Protein AF-A0A3R7MWI3-F1 (afdb_monomer_lite)

Sequence (119 aa):
MKKAAEELTVVSKNLCEGGISLQDMVKSIISWCEKMLEDDVTTNKNIGKFGAEAIISGNEGNSVQVITHCNTGSLATAGYGTALGVIRALHDMGHLSKAFCTETRPYNQGARLTTDEWF

InterPro domains:
  IPR000649 Initiation factor 2B-related [PF01008] (17-116)
  IPR027363 Methylthioribose-1-phosphate isomerase, N-terminal [G3DSA:1.20.120.420] (1-99)
  IPR037171 NagB/RpiA transferase-like [SSF100950] (18-115)

Foldseek 3Di:
DVVVVVVLVVLLVVVVVVPDDPVVSVVSSVVVVVVVLVVFAVVQLVLLQVLLVVVCVVVVNAADEEEDEADQAVVPTSHCGHVNVVVVSCVVVVRHPYYHYDLHPDVRRRVPPVVVPDD

Radius of gyration: 19.0 Å; chains: 1; bounding box: 45×24×53 Å

pLDDT: mean 96.67, std 3.5, range [75.62, 98.88]

Secondary structure (DSSP, 8-state):
-HHHHHHHHHHHHHHHHTT--HHHHHHHHHHHHHHHHHHHHHHHHHHHHHHHHHHHHHTTT--EEEEE-S--STTTSSSS-SHHHHHHHHHHTT-EEEEEE---TTTTHIIIIITTT--

Structure (mmCIF, N/CA/C/O backbone):
data_AF-A0A3R7MWI3-F1
#
_entry.id   AF-A0A3R7MWI3-F1
#
loop_
_atom_site.group_PDB
_atom_site.id
_atom_site.type_symbol
_atom_site.label_atom_id
_atom_site.label_alt_id
_atom_site.label_comp_id
_atom_site.label_asym_id
_atom_site.label_entity_id
_atom_site.label_seq_id
_atom_site.pdbx_PDB_ins_code
_atom_site.Cartn_x
_atom_site.Cartn_y
_atom_site.Cartn_z
_atom_site.occupancy
_atom_site.B_iso_or_equiv
_atom_site.auth_seq_id
_atom_site.auth_comp_id
_atom_site.auth_asym_id
_atom_site.auth_atom_id
_atom_site.pdbx_PDB_model_num
ATOM 1 N N . MET A 1 1 ? 5.010 9.338 -9.424 1.00 81.62 1 MET A N 1
ATOM 2 C CA . MET A 1 1 ? 5.328 9.216 -10.867 1.00 81.62 1 MET A CA 1
ATOM 3 C C . MET A 1 1 ? 6.505 10.079 -11.321 1.00 81.62 1 MET A C 1
ATOM 5 O O . MET A 1 1 ? 7.412 9.507 -11.899 1.00 81.62 1 MET A O 1
ATOM 9 N N . LYS A 1 2 ? 6.559 11.395 -11.044 1.00 95.19 2 LYS A N 1
ATOM 10 C CA . LYS A 1 2 ? 7.685 12.261 -11.477 1.00 95.19 2 LYS A CA 1
ATOM 11 C C . LYS A 1 2 ? 9.076 11.695 -11.130 1.00 95.19 2 LYS A C 1
ATOM 13 O O . LYS A 1 2 ? 9.882 11.502 -12.029 1.00 95.19 2 LYS A O 1
ATOM 18 N N . LYS A 1 3 ? 9.302 11.352 -9.857 1.00 96.00 3 LYS A N 1
ATOM 19 C CA . LYS A 1 3 ? 10.575 10.786 -9.378 1.00 96.00 3 LYS A CA 1
ATOM 20 C C . LYS A 1 3 ? 10.980 9.506 -10.124 1.00 96.00 3 LYS A C 1
ATOM 22 O O . LYS A 1 3 ? 12.100 9.414 -10.600 1.00 96.00 3 LYS A O 1
ATOM 27 N N . ALA A 1 4 ? 10.049 8.566 -10.298 1.00 96.06 4 ALA A N 1
ATOM 28 C CA . ALA A 1 4 ? 10.308 7.324 -11.030 1.00 96.06 4 ALA A CA 1
ATOM 29 C C . ALA A 1 4 ? 10.726 7.582 -12.491 1.00 96.06 4 ALA A C 1
ATOM 31 O O . ALA A 1 4 ? 11.630 6.930 -12.999 1.00 96.06 4 ALA A O 1
ATOM 32 N N . ALA A 1 5 ? 10.111 8.563 -13.161 1.00 96.69 5 ALA A N 1
ATOM 33 C CA . ALA A 1 5 ? 10.497 8.940 -14.522 1.00 96.69 5 ALA A CA 1
ATOM 34 C C . ALA A 1 5 ? 11.900 9.575 -14.578 1.00 96.69 5 ALA A C 1
ATOM 36 O O . ALA A 1 5 ? 12.670 9.301 -15.500 1.00 96.69 5 ALA A O 1
ATOM 37 N N . GLU A 1 6 ? 12.245 10.405 -13.591 1.00 97.38 6 GLU A N 1
ATOM 38 C CA . GLU A 1 6 ? 13.580 11.004 -13.462 1.00 97.38 6 GLU A CA 1
ATOM 39 C C . GLU A 1 6 ? 14.651 9.927 -13.226 1.00 97.38 6 GLU A C 1
ATOM 41 O O . GLU A 1 6 ? 15.669 9.913 -13.916 1.00 97.38 6 GLU A O 1
ATOM 46 N N . GLU A 1 7 ? 14.397 8.976 -12.326 1.00 96.94 7 GLU A N 1
ATOM 47 C CA . GLU A 1 7 ? 15.300 7.854 -12.039 1.00 96.94 7 GLU A CA 1
ATOM 48 C C . GLU A 1 7 ? 15.475 6.935 -13.251 1.00 96.94 7 GLU A C 1
ATOM 50 O O . GLU A 1 7 ? 16.606 6.620 -13.626 1.00 96.94 7 GLU A O 1
ATOM 55 N N . LEU A 1 8 ? 14.384 6.584 -13.937 1.00 96.00 8 LEU A N 1
ATOM 56 C CA . LEU A 1 8 ? 14.448 5.782 -15.158 1.00 96.00 8 LEU A CA 1
ATOM 57 C C . LEU A 1 8 ? 15.236 6.489 -16.269 1.00 96.00 8 LEU A C 1
ATOM 59 O O . LEU A 1 8 ? 15.964 5.844 -17.025 1.00 96.00 8 LEU A O 1
ATOM 63 N N . THR A 1 9 ? 15.134 7.818 -16.360 1.00 96.19 9 THR A N 1
ATOM 64 C CA . THR A 1 9 ? 15.922 8.608 -17.315 1.00 96.19 9 THR A CA 1
ATOM 65 C C . THR A 1 9 ? 17.418 8.494 -17.020 1.00 96.19 9 THR A C 1
ATOM 67 O O . THR A 1 9 ? 18.213 8.353 -17.949 1.00 96.19 9 THR A O 1
ATOM 70 N N . VAL A 1 10 ? 17.813 8.524 -15.744 1.00 95.69 10 VAL A N 1
ATOM 71 C CA . VAL A 1 10 ? 19.212 8.332 -15.329 1.00 95.69 10 VAL A CA 1
ATOM 72 C C . VAL A 1 10 ? 19.688 6.919 -15.662 1.00 95.69 10 VAL A C 1
ATOM 74 O O . VAL A 1 10 ? 20.731 6.766 -16.294 1.00 95.69 10 VAL A O 1
ATOM 77 N N . VAL A 1 11 ? 18.903 5.894 -15.317 1.00 94.25 11 VAL A N 1
ATOM 78 C CA . VAL A 1 11 ? 19.216 4.491 -15.642 1.00 94.25 11 VAL A CA 1
ATOM 79 C C . VAL A 1 11 ? 19.407 4.314 -17.147 1.00 94.25 11 VAL A C 1
ATOM 81 O O . VAL A 1 11 ? 20.409 3.753 -17.581 1.00 94.25 11 VAL A O 1
ATOM 84 N N . SER A 1 12 ? 18.494 4.859 -17.951 1.00 93.50 12 SER A N 1
ATOM 85 C CA . SER A 1 12 ? 18.546 4.750 -19.411 1.00 93.50 12 SER A CA 1
ATOM 86 C C . SER A 1 12 ? 19.802 5.406 -19.993 1.00 93.50 12 SER A C 1
ATOM 88 O O . SER A 1 12 ? 20.452 4.816 -20.852 1.00 93.50 12 SER A O 1
ATOM 90 N N . LYS A 1 13 ? 20.190 6.594 -19.505 1.00 93.81 13 LYS A N 1
ATOM 91 C CA . LYS A 1 13 ? 21.421 7.275 -19.947 1.00 93.81 13 LYS A CA 1
ATOM 92 C C . LYS A 1 13 ? 22.673 6.456 -19.636 1.00 93.81 13 LYS A C 1
ATOM 94 O O . LYS A 1 13 ? 23.487 6.247 -20.530 1.00 93.81 13 LYS A O 1
ATOM 99 N N . ASN A 1 14 ? 22.775 5.930 -18.417 1.00 93.88 14 ASN A N 1
ATOM 100 C CA . ASN A 1 14 ? 23.916 5.111 -18.003 1.00 93.88 14 ASN A CA 1
ATOM 101 C C . ASN A 1 14 ? 24.048 3.841 -18.859 1.00 93.88 14 ASN A C 1
ATOM 103 O O . ASN A 1 14 ? 25.151 3.444 -19.228 1.00 93.88 14 ASN A O 1
ATOM 107 N N . LEU A 1 15 ? 22.921 3.212 -19.209 1.00 93.50 15 LEU A N 1
ATOM 108 C CA . LEU A 1 15 ? 22.903 2.035 -20.078 1.00 93.50 15 LEU A CA 1
ATOM 109 C C . LEU A 1 15 ? 23.343 2.369 -21.513 1.00 93.50 15 LEU A C 1
ATOM 111 O O . LEU A 1 15 ? 24.067 1.582 -22.118 1.00 93.50 15 LEU A O 1
ATOM 115 N N . CYS A 1 16 ? 22.956 3.532 -22.051 1.00 89.81 16 CYS A N 1
ATOM 116 C CA . CYS A 1 16 ? 23.392 3.986 -23.377 1.00 89.81 16 CYS A CA 1
ATOM 117 C C . CYS A 1 16 ? 24.909 4.211 -23.450 1.00 89.81 16 CYS A C 1
ATOM 119 O O . CYS A 1 16 ? 25.535 3.864 -24.449 1.00 89.81 16 CYS A O 1
ATOM 121 N N . GLU A 1 17 ? 25.500 4.779 -22.400 1.00 90.88 17 GLU A N 1
ATOM 122 C CA . GLU A 1 17 ? 26.939 5.068 -22.336 1.00 90.88 17 GLU A CA 1
ATOM 123 C C . GLU A 1 17 ? 27.791 3.800 -22.141 1.00 90.88 17 GLU A C 1
ATOM 125 O O . GLU A 1 17 ? 28.956 3.770 -22.530 1.00 90.88 17 GLU A O 1
ATOM 130 N N . GLY A 1 18 ? 27.206 2.727 -21.595 1.00 82.56 18 GLY A N 1
ATOM 131 C CA . GLY A 1 18 ? 27.892 1.466 -21.292 1.00 82.56 18 GLY A CA 1
ATOM 132 C C . GLY A 1 18 ? 28.167 0.540 -22.485 1.00 82.56 18 GLY A C 1
ATOM 133 O O . GLY A 1 18 ? 28.757 -0.520 -22.291 1.00 82.56 18 GLY A O 1
ATOM 134 N N . GLY A 1 19 ? 27.740 0.892 -23.704 1.00 85.56 19 GLY A N 1
ATOM 135 C CA . GLY A 1 19 ? 28.023 0.108 -24.917 1.00 85.56 19 GLY A CA 1
ATOM 136 C C . GLY A 1 19 ? 27.336 -1.266 -24.988 1.00 85.56 19 GLY A C 1
ATOM 137 O O . GLY A 1 19 ? 27.826 -2.160 -25.677 1.00 85.56 19 GLY A O 1
ATOM 138 N N . ILE A 1 20 ? 26.222 -1.455 -24.274 1.00 93.19 20 ILE A N 1
ATOM 139 C CA . ILE A 1 20 ? 25.459 -2.713 -24.264 1.00 93.19 20 ILE A CA 1
ATOM 140 C C . ILE A 1 20 ? 24.599 -2.886 -25.524 1.00 93.19 20 ILE A C 1
ATOM 142 O O . ILE A 1 20 ? 24.279 -1.924 -26.225 1.00 93.19 20 ILE A O 1
ATOM 146 N N . SER A 1 21 ? 24.176 -4.122 -25.800 1.00 95.06 21 SER A N 1
ATOM 147 C CA . SER A 1 21 ? 23.249 -4.398 -26.900 1.00 95.06 21 SER A CA 1
ATOM 148 C C . SER A 1 21 ? 21.851 -3.822 -26.621 1.00 95.06 21 SER A C 1
ATOM 150 O O . SER A 1 21 ? 21.429 -3.701 -25.470 1.00 95.06 21 SER A O 1
ATOM 152 N N . LEU A 1 22 ? 21.083 -3.533 -27.679 1.00 93.44 22 LEU A N 1
ATOM 153 C CA . LEU A 1 22 ? 19.687 -3.090 -27.544 1.00 93.44 22 LEU A CA 1
ATOM 154 C C . LEU A 1 22 ? 18.837 -4.100 -26.753 1.00 93.44 22 LEU A C 1
ATOM 156 O O . LEU A 1 22 ? 17.988 -3.708 -25.957 1.00 93.44 22 LEU A O 1
ATOM 160 N N . GLN A 1 23 ? 19.066 -5.399 -26.961 1.00 96.12 23 GLN A N 1
ATOM 161 C CA . GLN A 1 23 ? 18.320 -6.447 -26.263 1.00 96.12 23 GLN A CA 1
ATOM 162 C C . GLN A 1 23 ? 18.605 -6.436 -24.761 1.00 96.12 23 GLN A C 1
ATOM 164 O O . GLN A 1 23 ? 17.678 -6.571 -23.963 1.00 96.12 23 GLN A O 1
ATOM 169 N N . ASP A 1 24 ? 19.866 -6.247 -24.374 1.00 95.19 24 ASP A N 1
ATOM 170 C CA . ASP A 1 24 ? 20.246 -6.194 -22.963 1.00 95.19 24 ASP A CA 1
ATOM 171 C C . ASP A 1 24 ? 19.748 -4.907 -22.306 1.00 95.19 24 ASP A C 1
ATOM 173 O O . ASP A 1 24 ? 19.239 -4.958 -21.191 1.00 95.19 24 ASP A O 1
ATOM 177 N N . MET A 1 25 ? 19.765 -3.780 -23.025 1.00 95.25 25 MET A N 1
ATOM 178 C CA . MET A 1 25 ? 19.174 -2.528 -22.549 1.00 95.25 25 MET A CA 1
ATOM 179 C C . MET A 1 25 ? 17.684 -2.679 -22.230 1.00 95.25 25 MET A C 1
ATOM 181 O O . MET A 1 25 ? 17.242 -2.281 -21.151 1.00 95.25 25 MET A O 1
ATOM 185 N N . VAL A 1 26 ? 16.909 -3.283 -23.138 1.00 95.75 26 VAL A N 1
ATOM 186 C CA . VAL A 1 26 ? 15.475 -3.530 -22.920 1.00 95.75 26 VAL A CA 1
ATOM 187 C C . VAL A 1 26 ? 15.258 -4.413 -21.691 1.00 95.75 26 VAL A C 1
ATOM 189 O O . VAL A 1 26 ? 14.420 -4.087 -20.850 1.00 95.75 26 VAL A O 1
ATOM 192 N N . LYS A 1 27 ? 16.038 -5.491 -21.538 1.00 97.12 27 LYS A N 1
ATOM 193 C CA . LYS A 1 27 ? 15.962 -6.368 -20.357 1.00 97.12 27 LYS A CA 1
ATOM 194 C C . LYS A 1 27 ? 16.282 -5.622 -19.063 1.00 97.12 27 LYS A C 1
ATOM 196 O O . LYS A 1 27 ? 15.562 -5.788 -18.083 1.00 97.12 27 LYS A O 1
ATOM 201 N N . SER A 1 28 ? 17.322 -4.789 -19.051 1.00 96.38 28 SER A N 1
ATOM 202 C CA . SER A 1 28 ? 17.699 -4.001 -17.873 1.00 96.38 28 SER A CA 1
ATOM 203 C C . SER A 1 28 ? 16.611 -3.008 -17.469 1.00 96.38 28 SER A C 1
ATOM 205 O O . SER A 1 28 ? 16.329 -2.869 -16.282 1.00 96.38 28 SER A O 1
ATOM 207 N N . ILE A 1 29 ? 15.964 -2.354 -18.437 1.00 96.62 29 ILE A N 1
ATOM 208 C CA . ILE A 1 29 ? 14.854 -1.431 -18.167 1.00 96.62 29 ILE A CA 1
ATOM 209 C C . ILE A 1 29 ? 13.646 -2.179 -17.591 1.00 96.62 29 ILE A C 1
ATOM 211 O O . ILE A 1 29 ? 13.080 -1.736 -16.594 1.00 96.62 29 ILE A O 1
ATOM 215 N N . ILE A 1 30 ? 13.267 -3.317 -18.182 1.00 97.69 30 ILE A N 1
ATOM 216 C CA . ILE A 1 30 ? 12.161 -4.144 -17.673 1.00 97.69 30 ILE A CA 1
ATOM 217 C C . ILE A 1 30 ? 12.453 -4.590 -16.239 1.00 97.69 30 ILE A C 1
ATOM 219 O O . ILE A 1 30 ? 11.628 -4.364 -15.358 1.00 97.69 30 ILE A O 1
ATOM 223 N N . SER A 1 31 ? 13.651 -5.124 -15.990 1.00 97.62 31 SER A N 1
ATOM 224 C CA . SER A 1 31 ? 14.057 -5.574 -14.657 1.00 97.62 31 SER A CA 1
ATOM 225 C C . SER A 1 31 ? 14.036 -4.438 -13.631 1.00 97.62 31 SER A C 1
ATOM 227 O O . SER A 1 31 ? 13.610 -4.644 -12.498 1.00 97.62 31 SER A O 1
ATOM 229 N N . TRP A 1 32 ? 14.433 -3.222 -14.018 1.00 97.50 32 TRP A N 1
ATOM 230 C CA . TRP A 1 32 ? 14.336 -2.055 -13.143 1.00 97.50 32 TRP A CA 1
ATOM 231 C C . TRP A 1 32 ? 12.876 -1.711 -12.795 1.00 97.50 32 TRP A C 1
ATOM 233 O O . TRP A 1 32 ? 12.565 -1.456 -11.632 1.00 97.50 32 TRP A O 1
ATOM 243 N N . CYS A 1 33 ? 11.966 -1.756 -13.773 1.00 97.31 33 CYS A N 1
ATOM 244 C CA . CYS A 1 33 ? 10.536 -1.518 -13.551 1.00 97.31 33 CYS A CA 1
ATOM 245 C C . CYS A 1 33 ? 9.895 -2.588 -12.652 1.00 97.31 33 CYS A C 1
ATOM 247 O O . CYS A 1 33 ? 9.131 -2.251 -11.748 1.00 97.31 33 CYS A O 1
ATOM 249 N N . GLU A 1 34 ? 10.208 -3.864 -12.885 1.00 98.12 34 GLU A N 1
ATOM 250 C CA . GLU A 1 34 ? 9.753 -4.983 -12.050 1.00 98.12 34 GLU A CA 1
ATOM 251 C C . GLU A 1 34 ? 10.273 -4.840 -10.619 1.00 98.12 34 GLU A C 1
ATOM 253 O O . GLU A 1 34 ? 9.512 -4.967 -9.660 1.00 98.12 34 GLU A O 1
ATOM 258 N N . LYS A 1 35 ? 11.548 -4.464 -10.467 1.00 98.00 35 LYS A N 1
ATOM 259 C CA . LYS A 1 35 ? 12.145 -4.227 -9.157 1.00 98.00 35 LYS A CA 1
ATOM 260 C C . LYS A 1 35 ? 11.453 -3.087 -8.409 1.00 98.00 35 LYS A C 1
ATOM 262 O O . LYS A 1 35 ? 11.146 -3.225 -7.228 1.00 98.00 35 LYS A O 1
ATOM 267 N N . MET A 1 36 ? 11.142 -1.991 -9.099 1.00 97.75 36 MET A N 1
ATOM 268 C CA . MET A 1 36 ? 10.409 -0.868 -8.511 1.00 97.75 36 MET A CA 1
ATOM 269 C C . MET A 1 36 ? 9.023 -1.293 -7.994 1.00 97.75 36 MET A C 1
ATOM 271 O O . MET A 1 36 ? 8.593 -0.821 -6.941 1.00 97.75 36 MET A O 1
ATOM 275 N N . LEU A 1 37 ? 8.330 -2.196 -8.699 1.00 97.94 37 LEU A N 1
ATOM 276 C CA . LEU A 1 37 ? 7.052 -2.752 -8.248 1.00 97.94 37 LEU A CA 1
ATOM 277 C C . LEU A 1 37 ? 7.216 -3.560 -6.949 1.00 97.94 37 LEU A C 1
ATOM 279 O O . LEU A 1 37 ? 6.470 -3.347 -5.991 1.00 97.94 37 LEU A O 1
ATOM 283 N N . GLU A 1 38 ? 8.194 -4.467 -6.901 1.00 98.31 38 GLU A N 1
ATOM 284 C CA . GLU A 1 38 ? 8.495 -5.271 -5.707 1.00 98.31 38 GLU A CA 1
ATOM 285 C C . GLU A 1 38 ? 8.869 -4.401 -4.500 1.00 98.31 38 GLU A C 1
ATOM 287 O O . GLU A 1 38 ? 8.447 -4.669 -3.367 1.00 98.31 38 GLU A O 1
ATOM 292 N N . ASP A 1 39 ? 9.646 -3.346 -4.741 1.00 98.12 39 ASP A N 1
ATOM 293 C CA . ASP A 1 39 ? 10.095 -2.414 -3.713 1.00 98.12 39 ASP A CA 1
ATOM 294 C C . ASP A 1 39 ? 8.930 -1.591 -3.145 1.00 98.12 39 ASP A C 1
ATOM 296 O O . ASP A 1 39 ? 8.882 -1.377 -1.928 1.00 98.12 39 ASP A O 1
ATOM 300 N N . ASP A 1 40 ? 7.948 -1.194 -3.966 1.00 98.44 40 ASP A N 1
ATOM 301 C CA . ASP A 1 40 ? 6.740 -0.508 -3.484 1.00 98.44 40 ASP A CA 1
ATOM 302 C C . ASP A 1 40 ? 5.874 -1.441 -2.627 1.00 98.44 40 ASP A C 1
ATOM 304 O O . ASP A 1 40 ? 5.472 -1.075 -1.523 1.00 98.44 40 ASP A O 1
ATOM 308 N N . VAL A 1 41 ? 5.658 -2.693 -3.055 1.00 98.44 41 VAL A N 1
ATOM 309 C CA . VAL A 1 41 ? 4.929 -3.691 -2.245 1.00 98.44 41 VAL A CA 1
ATOM 310 C C . VAL A 1 41 ? 5.634 -3.942 -0.909 1.00 98.44 41 VAL A C 1
ATOM 312 O O . VAL A 1 41 ? 4.982 -4.018 0.137 1.00 98.44 41 VAL A O 1
ATOM 315 N N . THR A 1 42 ? 6.962 -4.055 -0.922 1.00 98.62 42 THR A N 1
ATOM 316 C CA . THR A 1 42 ? 7.767 -4.264 0.290 1.00 98.62 42 THR A CA 1
ATOM 317 C C . THR A 1 42 ? 7.678 -3.057 1.220 1.00 98.62 42 THR A C 1
ATOM 319 O O . THR A 1 42 ? 7.440 -3.209 2.420 1.00 98.62 42 THR A O 1
ATOM 322 N N . THR A 1 43 ? 7.793 -1.850 0.666 1.00 98.69 43 THR A N 1
ATOM 323 C CA . THR A 1 43 ? 7.623 -0.591 1.399 1.00 98.69 43 THR A CA 1
ATOM 324 C C . THR A 1 43 ? 6.238 -0.494 2.034 1.00 98.69 43 THR A C 1
ATOM 326 O O . THR A 1 43 ? 6.138 -0.208 3.224 1.00 98.69 43 THR A O 1
ATOM 329 N N . ASN A 1 44 ? 5.176 -0.803 1.290 1.00 98.75 44 ASN A N 1
ATOM 330 C CA . ASN A 1 44 ? 3.796 -0.776 1.779 1.00 98.75 44 ASN A CA 1
ATOM 331 C C . ASN A 1 44 ? 3.581 -1.742 2.955 1.00 98.75 44 ASN A C 1
ATOM 333 O O . ASN A 1 44 ? 3.012 -1.364 3.981 1.00 98.75 44 ASN A O 1
ATOM 337 N N . LYS A 1 45 ? 4.105 -2.972 2.860 1.00 98.62 45 LYS A N 1
ATOM 338 C CA . LYS A 1 45 ? 4.070 -3.942 3.968 1.00 98.62 45 LYS A CA 1
ATOM 339 C C . LYS A 1 45 ? 4.829 -3.444 5.198 1.00 98.62 45 LYS A C 1
ATOM 341 O O . LYS A 1 45 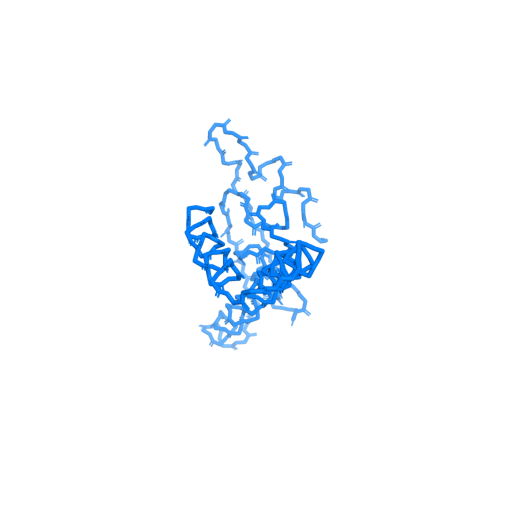? 4.341 -3.597 6.315 1.00 98.62 45 LYS A O 1
ATOM 346 N N . ASN A 1 46 ? 5.990 -2.819 5.001 1.00 98.81 46 ASN A N 1
ATOM 347 C CA . ASN A 1 46 ? 6.771 -2.232 6.089 1.00 98.81 46 ASN A CA 1
ATOM 348 C C . ASN A 1 46 ? 6.040 -1.060 6.754 1.00 98.81 46 ASN A C 1
ATOM 350 O O . ASN A 1 46 ? 6.000 -1.000 7.979 1.00 98.81 46 ASN A O 1
ATOM 354 N N . ILE A 1 47 ? 5.416 -0.169 5.976 1.00 98.88 47 ILE A N 1
ATOM 355 C CA . ILE A 1 47 ? 4.561 0.906 6.503 1.00 98.88 47 ILE A CA 1
ATOM 356 C C . ILE A 1 47 ? 3.458 0.309 7.375 1.00 98.88 47 ILE A C 1
ATOM 358 O O . ILE A 1 47 ? 3.269 0.757 8.504 1.00 98.88 47 ILE A O 1
ATOM 362 N N . GLY A 1 48 ? 2.774 -0.725 6.877 1.00 98.69 48 GLY A N 1
ATOM 363 C CA . GLY A 1 48 ? 1.726 -1.412 7.622 1.00 98.69 48 GLY A CA 1
ATOM 364 C C . GLY A 1 48 ? 2.221 -1.989 8.945 1.00 98.69 48 GLY A C 1
ATOM 365 O O . GLY A 1 48 ? 1.6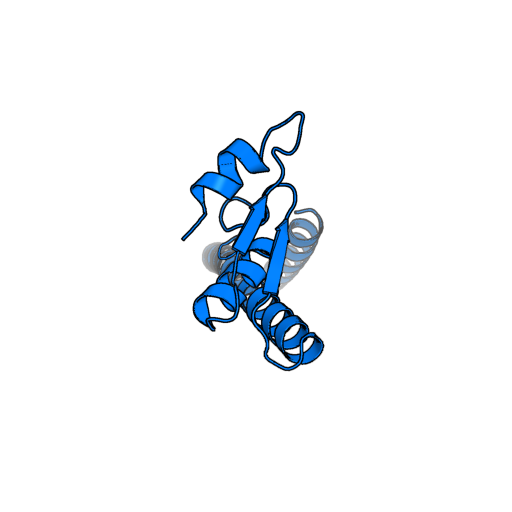81 -1.659 9.999 1.00 98.69 48 GLY A O 1
ATOM 366 N N . LYS A 1 49 ? 3.294 -2.788 8.892 1.00 98.75 49 LYS A N 1
ATOM 367 C CA . LYS A 1 49 ? 3.921 -3.408 10.065 1.00 98.75 49 LYS A CA 1
ATOM 368 C C . LYS A 1 49 ? 4.345 -2.368 11.103 1.00 98.75 49 LYS A C 1
ATOM 370 O O . LYS A 1 49 ? 3.884 -2.423 12.237 1.00 98.75 49 LYS A O 1
ATOM 375 N N . PHE A 1 50 ? 5.204 -1.423 10.721 1.00 98.88 50 PHE A N 1
ATOM 376 C CA . PHE A 1 50 ? 5.771 -0.460 11.665 1.00 98.88 50 PHE A CA 1
ATOM 377 C C . PHE A 1 50 ? 4.712 0.506 12.202 1.00 98.88 50 PHE A C 1
ATOM 379 O O . PHE A 1 50 ? 4.750 0.870 13.375 1.00 98.88 50 PHE A O 1
ATOM 386 N N . GLY A 1 51 ? 3.739 0.897 11.372 1.00 98.81 51 GLY A N 1
ATOM 387 C CA . GLY A 1 51 ? 2.613 1.711 11.817 1.00 98.81 51 GLY A CA 1
ATOM 388 C C . GLY A 1 51 ? 1.739 0.982 12.839 1.00 98.81 51 GLY A C 1
ATOM 389 O O . GLY A 1 51 ? 1.379 1.570 13.857 1.00 98.81 51 GLY A O 1
ATOM 390 N N . ALA A 1 52 ? 1.440 -0.300 12.609 1.00 98.62 52 ALA A N 1
ATOM 391 C CA . ALA A 1 52 ? 0.668 -1.111 13.547 1.00 98.62 52 ALA A CA 1
ATOM 392 C C . ALA A 1 52 ? 1.422 -1.311 14.868 1.00 98.62 52 ALA A C 1
ATOM 394 O O . ALA A 1 52 ? 0.855 -1.056 15.926 1.00 98.62 52 ALA A O 1
ATOM 395 N N . GLU A 1 53 ? 2.708 -1.673 14.817 1.00 98.62 53 GLU A N 1
ATOM 396 C CA . GLU A 1 53 ? 3.563 -1.828 16.003 1.00 98.62 53 GLU A CA 1
ATOM 397 C C . GLU A 1 53 ? 3.613 -0.541 16.841 1.00 98.62 53 GLU A C 1
ATOM 399 O O . GLU A 1 53 ? 3.442 -0.586 18.061 1.00 98.62 53 GLU A O 1
ATOM 404 N N . ALA A 1 54 ? 3.777 0.617 16.194 1.00 98.69 54 ALA A N 1
ATOM 405 C CA . ALA A 1 54 ? 3.787 1.907 16.877 1.00 98.69 54 ALA A CA 1
ATOM 406 C C . ALA A 1 54 ? 2.438 2.226 17.545 1.00 98.69 54 ALA A C 1
ATOM 408 O O . ALA A 1 54 ? 2.414 2.685 18.688 1.00 98.69 54 ALA A O 1
ATOM 409 N N . ILE A 1 55 ? 1.316 1.956 16.868 1.00 98.56 55 ILE A N 1
ATOM 410 C CA . ILE A 1 55 ? -0.029 2.159 17.425 1.00 98.56 55 ILE A CA 1
ATOM 411 C C . ILE A 1 55 ? -0.273 1.219 18.609 1.00 98.56 55 ILE A C 1
ATOM 413 O O . ILE A 1 55 ? -0.720 1.679 19.656 1.00 98.56 55 ILE A O 1
ATOM 417 N N . ILE A 1 56 ? 0.044 -0.070 18.475 1.00 98.38 56 ILE A N 1
ATOM 418 C CA . ILE A 1 56 ? -0.128 -1.069 19.539 1.00 98.38 56 ILE A CA 1
ATOM 419 C C . ILE A 1 56 ? 0.700 -0.673 20.763 1.00 98.38 56 ILE A C 1
ATOM 421 O O . ILE A 1 56 ? 0.174 -0.623 21.875 1.00 98.38 56 ILE A O 1
ATOM 425 N N . SER A 1 57 ? 1.973 -0.320 20.561 1.00 97.94 57 SER A N 1
ATOM 426 C CA . SER A 1 57 ? 2.848 0.132 21.644 1.00 97.94 57 SER A CA 1
ATOM 427 C C . SER A 1 57 ? 2.322 1.402 22.313 1.00 97.94 57 SER A C 1
ATOM 429 O O . SER A 1 57 ? 2.365 1.502 23.536 1.00 97.94 57 SER A O 1
ATOM 431 N N . GLY A 1 58 ? 1.816 2.364 21.536 1.00 97.81 58 GLY A N 1
ATOM 432 C CA . GLY A 1 58 ? 1.242 3.605 22.060 1.00 97.81 58 GLY A CA 1
ATOM 433 C C . GLY A 1 58 ? -0.089 3.422 22.797 1.00 97.81 58 GLY A C 1
ATOM 434 O O . GLY A 1 58 ? -0.509 4.331 23.505 1.00 97.81 58 GLY A O 1
ATOM 435 N N . ASN A 1 59 ? -0.739 2.263 22.650 1.00 95.94 59 ASN A N 1
ATOM 436 C CA . ASN A 1 59 ? -1.997 1.909 23.312 1.00 95.94 59 ASN A CA 1
ATOM 437 C C . ASN A 1 59 ? -1.816 0.783 24.345 1.00 95.94 59 ASN A C 1
ATOM 439 O O . ASN A 1 59 ? -2.781 0.096 24.676 1.00 95.94 59 ASN A O 1
ATOM 443 N N . GLU A 1 60 ? -0.594 0.575 24.849 1.00 96.56 60 GLU A N 1
ATOM 444 C CA . GLU A 1 60 ? -0.274 -0.432 25.877 1.00 96.56 60 GLU A CA 1
ATOM 445 C C . GLU A 1 60 ? -0.695 -1.864 25.488 1.00 96.56 60 GLU A C 1
ATOM 447 O O . GLU A 1 60 ? -1.063 -2.678 26.330 1.00 96.56 60 GLU A O 1
ATOM 452 N N . GLY A 1 61 ? -0.673 -2.182 24.190 1.00 93.19 61 GLY A N 1
ATOM 453 C CA . GLY A 1 61 ? -1.110 -3.483 23.683 1.00 93.19 61 GLY A CA 1
ATOM 454 C C . GLY A 1 61 ? -2.628 -3.646 23.557 1.00 93.19 61 GLY A C 1
ATOM 455 O O . GLY A 1 61 ? -3.089 -4.699 23.122 1.00 93.19 61 GLY A O 1
ATOM 456 N N . ASN A 1 62 ? -3.428 -2.633 23.895 1.00 95.94 62 ASN A N 1
ATOM 457 C CA . ASN A 1 62 ? -4.880 -2.716 23.777 1.00 95.94 62 ASN A CA 1
ATOM 458 C C . ASN A 1 62 ? -5.338 -2.678 22.313 1.00 95.94 62 ASN A C 1
ATOM 460 O O . ASN A 1 62 ? -4.667 -2.140 21.431 1.00 95.94 62 ASN A O 1
ATOM 464 N N . SER A 1 63 ? -6.515 -3.251 22.054 1.00 97.50 63 SER A N 1
ATOM 465 C CA . SER A 1 63 ? -7.164 -3.113 20.750 1.00 97.50 63 SER A CA 1
ATOM 466 C C . SER A 1 63 ? -7.594 -1.668 20.496 1.00 97.50 63 SER A C 1
ATOM 468 O O . SER A 1 63 ? -8.039 -0.973 21.408 1.00 97.50 63 SER A O 1
ATOM 470 N N . VAL A 1 64 ? -7.528 -1.239 19.238 1.00 98.44 64 VAL A N 1
ATOM 471 C CA . VAL A 1 64 ? -7.829 0.134 18.820 1.00 98.44 64 VAL A CA 1
ATOM 472 C C . VAL A 1 64 ? -8.992 0.201 17.840 1.00 98.44 64 VAL A C 1
ATOM 474 O O . VAL A 1 64 ? -9.315 -0.763 17.141 1.00 98.44 64 VAL A O 1
ATOM 477 N N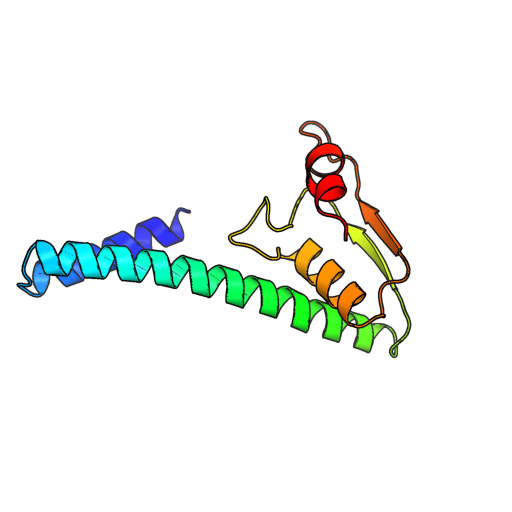 . GLN A 1 65 ? -9.609 1.376 17.762 1.00 98.44 65 GLN A N 1
ATOM 478 C CA . GLN A 1 65 ? -10.533 1.728 16.692 1.00 98.44 65 GLN A CA 1
ATOM 479 C C . GLN A 1 65 ? -9.873 2.769 15.793 1.00 98.44 65 GLN A C 1
ATOM 481 O O . GLN A 1 65 ? -9.331 3.756 16.286 1.00 98.44 65 GLN A O 1
ATOM 486 N N . VAL A 1 66 ? -9.914 2.554 14.480 1.00 98.25 66 VAL A N 1
ATOM 487 C CA . VAL A 1 66 ? -9.229 3.418 13.510 1.00 98.25 66 VAL A CA 1
ATOM 488 C C . VAL A 1 66 ? -10.242 4.078 12.588 1.00 98.25 66 VAL A C 1
ATOM 490 O O . VAL A 1 66 ? -11.156 3.423 12.094 1.00 98.25 66 VAL A O 1
ATOM 493 N N . ILE A 1 67 ? -10.063 5.369 12.316 1.00 98.50 67 ILE A N 1
ATOM 494 C CA . ILE A 1 67 ? -10.751 6.070 11.231 1.00 98.50 67 ILE A CA 1
ATOM 495 C C . ILE A 1 67 ? -9.757 6.368 10.107 1.00 98.50 67 ILE A C 1
ATOM 497 O O . ILE A 1 67 ? -8.644 6.822 10.358 1.00 98.50 67 ILE A O 1
ATOM 501 N N . THR A 1 68 ? -10.161 6.110 8.865 1.00 98.56 68 THR A N 1
ATOM 502 C CA . THR A 1 68 ? -9.376 6.402 7.661 1.00 98.56 68 THR A CA 1
ATOM 503 C C . THR A 1 68 ? -10.153 7.278 6.680 1.00 98.56 68 THR A C 1
ATOM 505 O O . THR A 1 68 ? -11.381 7.405 6.749 1.00 98.56 68 THR A O 1
ATOM 508 N N . HIS A 1 69 ? -9.425 7.903 5.759 1.00 98.62 69 HIS A N 1
ATOM 509 C CA . HIS A 1 69 ? -9.944 8.854 4.783 1.00 98.62 69 HIS A CA 1
ATOM 510 C C . HIS A 1 69 ? -9.418 8.536 3.380 1.00 98.62 69 HIS A C 1
ATOM 512 O O . HIS A 1 69 ? -8.272 8.111 3.228 1.00 98.62 69 HIS A O 1
ATOM 518 N N . CYS A 1 70 ? -10.236 8.788 2.351 1.00 98.38 70 CYS A N 1
ATOM 519 C CA . CYS A 1 70 ? -9.970 8.393 0.966 1.00 98.38 70 CYS A CA 1
ATOM 520 C C . CYS A 1 70 ? -9.777 6.875 0.821 1.00 98.38 70 CYS A C 1
ATOM 522 O O . CYS A 1 70 ? -10.249 6.105 1.660 1.00 98.38 70 CYS A O 1
ATOM 524 N N . ASN A 1 71 ? -9.112 6.459 -0.260 1.00 98.50 71 ASN A N 1
ATOM 525 C CA . ASN A 1 71 ? -8.570 5.120 -0.413 1.00 98.50 71 ASN A CA 1
ATOM 526 C C . ASN A 1 71 ? -7.043 5.145 -0.377 1.00 98.50 71 ASN A C 1
ATOM 528 O O . ASN A 1 71 ? -6.404 5.926 -1.079 1.00 98.50 71 ASN A O 1
ATOM 532 N N . THR A 1 72 ? -6.478 4.264 0.440 1.00 98.31 72 THR A N 1
ATOM 533 C CA . THR A 1 72 ? -5.032 4.074 0.623 1.00 98.31 72 THR A CA 1
ATOM 534 C C . THR A 1 72 ? -4.663 2.590 0.623 1.00 98.31 72 THR A C 1
ATOM 536 O O . THR A 1 72 ? -3.623 2.208 1.157 1.00 98.31 72 THR A O 1
ATOM 539 N N . GLY A 1 73 ? -5.546 1.753 0.073 1.00 97.94 73 GLY A N 1
ATOM 540 C CA . GLY A 1 73 ? -5.370 0.317 -0.064 1.00 97.94 73 GLY A CA 1
ATOM 541 C C . GLY A 1 73 ? -4.570 -0.100 -1.287 1.00 97.94 73 GLY A C 1
ATOM 542 O O . GLY A 1 73 ? -3.864 0.689 -1.915 1.00 97.94 73 GLY A O 1
ATOM 543 N N . SER A 1 74 ? -4.723 -1.372 -1.630 1.00 97.31 74 SER A N 1
ATOM 544 C CA . SER A 1 74 ? -4.141 -1.998 -2.813 1.00 97.31 74 SER A CA 1
ATOM 545 C C . SER A 1 74 ? -4.638 -1.383 -4.120 1.00 97.31 74 SER A C 1
ATOM 547 O O . SER A 1 74 ? -3.903 -1.393 -5.097 1.00 97.31 74 SER A O 1
ATOM 549 N N . LEU A 1 75 ? -5.831 -0.775 -4.142 1.00 97.31 75 LEU A N 1
ATOM 550 C CA . LEU A 1 75 ? -6.315 -0.057 -5.325 1.00 97.31 75 LEU A CA 1
ATOM 551 C C . LEU A 1 75 ? -5.674 1.336 -5.483 1.00 97.31 75 LEU A C 1
ATOM 553 O O . LEU A 1 75 ? -5.931 2.019 -6.473 1.00 97.31 75 LEU A O 1
ATOM 557 N N . ALA A 1 76 ? -4.867 1.780 -4.514 1.00 97.50 76 ALA A N 1
ATOM 558 C CA . ALA A 1 76 ? -4.157 3.060 -4.541 1.00 97.50 76 ALA A CA 1
ATOM 559 C C . ALA A 1 76 ? -2.623 2.915 -4.596 1.00 97.50 76 ALA A C 1
ATOM 561 O O . ALA A 1 76 ? -1.932 3.922 -4.759 1.00 97.50 76 ALA A O 1
ATOM 562 N N . THR A 1 77 ? -2.081 1.701 -4.462 1.00 97.69 77 THR A N 1
ATOM 563 C CA . THR A 1 77 ? -0.632 1.423 -4.471 1.00 97.69 77 THR A CA 1
ATOM 564 C C . THR A 1 77 ? -0.305 0.185 -5.313 1.00 97.69 77 THR A C 1
ATOM 566 O O . THR A 1 77 ? -1.200 -0.412 -5.902 1.00 97.69 77 THR A O 1
ATOM 569 N N . ALA A 1 78 ? 0.966 -0.241 -5.373 1.00 97.19 78 ALA A N 1
ATOM 570 C CA . ALA A 1 78 ? 1.331 -1.516 -6.006 1.00 97.19 78 ALA A CA 1
ATOM 571 C C . ALA A 1 78 ? 0.693 -2.749 -5.335 1.00 97.19 78 ALA A C 1
ATOM 573 O O . ALA A 1 78 ? 0.677 -3.840 -5.903 1.00 97.19 78 ALA A O 1
ATOM 574 N N . GLY A 1 79 ? 0.201 -2.596 -4.106 1.00 96.81 79 GLY A N 1
ATOM 575 C CA . GLY A 1 79 ? -0.400 -3.659 -3.318 1.00 96.81 79 GLY A CA 1
ATOM 576 C C . GLY A 1 79 ? -0.296 -3.375 -1.826 1.00 96.81 79 GLY A C 1
ATOM 577 O O . GLY A 1 79 ? 0.526 -2.567 -1.388 1.00 96.81 79 GLY A O 1
ATOM 578 N N . TYR A 1 80 ? -1.121 -4.080 -1.046 1.00 97.75 80 TYR A N 1
ATOM 579 C CA . TYR A 1 80 ? -1.265 -3.962 0.414 1.00 97.75 80 TYR A CA 1
ATOM 5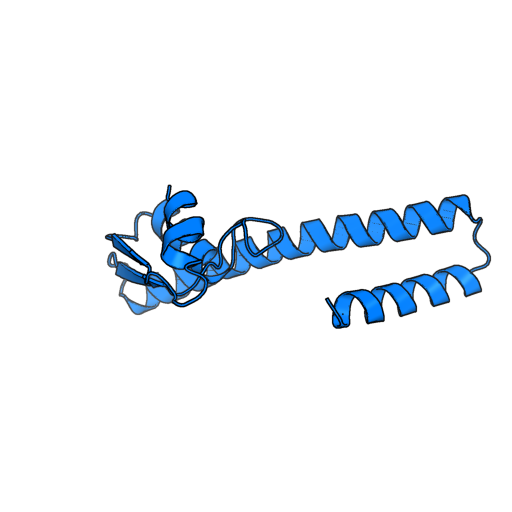80 C C . TYR A 1 80 ? -1.846 -2.617 0.894 1.00 97.75 80 TYR A C 1
ATOM 582 O O . TYR A 1 80 ? -2.873 -2.601 1.575 1.00 97.75 80 TYR A O 1
ATOM 590 N N . GLY A 1 81 ? -1.249 -1.502 0.476 1.00 98.06 81 GLY A N 1
ATOM 591 C CA . GLY A 1 81 ? -1.641 -0.143 0.833 1.00 98.06 81 GLY A CA 1
ATOM 592 C C . GLY A 1 81 ? -0.723 0.504 1.871 1.00 98.06 81 GLY A C 1
ATOM 593 O O . GLY A 1 81 ? 0.193 -0.122 2.397 1.00 98.06 81 GLY A O 1
ATOM 594 N N . THR A 1 82 ? -0.994 1.771 2.180 1.00 98.62 82 THR A N 1
ATOM 595 C CA . THR A 1 82 ? -0.265 2.557 3.188 1.00 98.62 82 THR A CA 1
ATOM 596 C C . THR A 1 82 ? -1.057 2.629 4.490 1.00 98.62 82 THR A C 1
ATOM 598 O O . THR A 1 82 ? -0.930 1.738 5.323 1.00 98.62 82 THR A O 1
ATOM 601 N N . ALA A 1 83 ? -1.935 3.621 4.672 1.00 98.62 83 ALA A N 1
ATOM 602 C CA . ALA A 1 83 ? -2.758 3.722 5.881 1.00 98.62 83 ALA A CA 1
ATOM 603 C C . ALA A 1 83 ? -3.741 2.544 6.003 1.00 98.62 83 ALA A C 1
ATOM 605 O O . ALA A 1 83 ? -3.879 1.971 7.081 1.00 98.62 83 ALA A O 1
ATOM 606 N N . LEU A 1 84 ? -4.360 2.106 4.899 1.00 98.38 84 LEU A N 1
ATOM 607 C CA . LEU A 1 84 ? -5.141 0.866 4.910 1.00 98.38 84 LEU A CA 1
ATOM 608 C C . LEU A 1 84 ? -4.250 -0.371 5.130 1.00 98.38 84 LEU A C 1
ATOM 610 O O . LEU A 1 84 ? -4.697 -1.324 5.754 1.00 98.38 84 LEU A O 1
ATOM 614 N N . GLY A 1 85 ? -2.979 -0.332 4.714 1.00 98.50 85 GLY A N 1
ATOM 615 C CA . GLY A 1 85 ? -1.980 -1.355 5.047 1.00 98.50 85 GLY A CA 1
ATOM 616 C C . GLY A 1 85 ? -1.695 -1.448 6.552 1.00 98.50 85 GLY A C 1
ATOM 617 O O . GLY A 1 85 ? -1.579 -2.546 7.085 1.00 98.50 85 GLY A O 1
ATOM 618 N N . VAL A 1 86 ? -1.665 -0.318 7.267 1.00 98.81 86 VAL A N 1
ATOM 619 C CA . VAL A 1 86 ? -1.585 -0.293 8.743 1.00 98.81 86 VAL A CA 1
ATOM 620 C C . VAL A 1 86 ? -2.828 -0.918 9.366 1.00 98.81 86 VAL A C 1
ATOM 622 O O . VAL A 1 86 ? -2.716 -1.711 10.294 1.00 98.81 86 VAL A O 1
ATOM 625 N N . ILE A 1 87 ? -4.014 -0.612 8.836 1.00 98.62 87 ILE A N 1
ATOM 626 C CA . ILE A 1 87 ? -5.267 -1.201 9.324 1.00 98.62 87 ILE A CA 1
ATOM 627 C C . ILE A 1 87 ? -5.296 -2.717 9.077 1.00 98.62 87 ILE A C 1
ATOM 629 O O . ILE A 1 87 ? -5.688 -3.458 9.976 1.00 98.62 87 ILE A O 1
ATOM 633 N N . ARG A 1 88 ? -4.824 -3.187 7.912 1.00 98.38 88 ARG A N 1
ATOM 634 C CA . ARG A 1 88 ? -4.640 -4.621 7.621 1.00 98.38 88 ARG A CA 1
ATOM 635 C C . ARG A 1 88 ? -3.693 -5.271 8.630 1.00 98.38 88 ARG A C 1
ATOM 637 O O . ARG A 1 88 ? -4.055 -6.272 9.228 1.00 98.38 88 ARG A O 1
ATOM 644 N N . ALA A 1 89 ? -2.532 -4.671 8.889 1.00 98.38 89 ALA A N 1
ATOM 645 C CA . ALA A 1 89 ? -1.583 -5.198 9.868 1.00 98.38 89 ALA A CA 1
ATOM 646 C C . ALA A 1 89 ? -2.166 -5.241 11.295 1.00 98.38 89 ALA A C 1
ATOM 648 O O . ALA A 1 89 ? -2.007 -6.244 11.983 1.00 98.38 89 ALA A O 1
ATOM 649 N N . LEU A 1 90 ? -2.891 -4.203 11.730 1.00 98.56 90 LEU A N 1
ATOM 650 C CA . LEU A 1 90 ? -3.593 -4.203 13.023 1.00 98.56 90 LEU A CA 1
ATOM 651 C C . LEU A 1 90 ? -4.639 -5.322 13.112 1.00 98.56 90 LEU A C 1
ATOM 653 O O . LEU A 1 90 ? -4.776 -5.943 14.166 1.00 98.56 90 LEU A O 1
ATOM 657 N N . HIS A 1 91 ? -5.374 -5.571 12.025 1.00 98.25 91 HIS A N 1
ATOM 658 C CA . HIS A 1 91 ? -6.326 -6.675 11.935 1.00 98.25 91 HIS A CA 1
ATOM 659 C C . HIS A 1 91 ? -5.624 -8.034 12.026 1.00 98.25 91 HIS A C 1
ATOM 661 O O . HIS A 1 91 ? -5.989 -8.846 12.872 1.00 98.25 91 HIS A O 1
ATOM 667 N N . ASP A 1 92 ? -4.578 -8.251 11.226 1.00 97.81 92 ASP A N 1
ATOM 668 C CA . ASP A 1 92 ? -3.822 -9.509 11.187 1.00 97.81 92 ASP A CA 1
ATOM 669 C C . ASP A 1 92 ? -3.149 -9.823 12.535 1.00 97.81 92 ASP A C 1
ATOM 671 O O . ASP A 1 92 ? -3.024 -10.984 12.920 1.00 97.81 92 ASP A O 1
ATOM 675 N N . MET A 1 93 ? -2.745 -8.788 13.280 1.00 97.75 93 MET A N 1
ATOM 676 C CA . MET A 1 93 ? -2.189 -8.911 14.632 1.00 97.75 93 MET A CA 1
ATOM 677 C C . MET A 1 93 ? -3.264 -9.053 15.726 1.00 97.75 93 MET A C 1
ATOM 679 O O . MET A 1 93 ? -2.916 -9.235 16.889 1.00 97.75 93 MET A O 1
ATOM 683 N N . GLY A 1 94 ? -4.558 -8.958 15.400 1.00 97.81 94 GLY A N 1
ATOM 684 C CA . GLY A 1 94 ? -5.656 -9.083 16.367 1.00 97.81 94 GLY A CA 1
ATOM 685 C C . GLY A 1 94 ? -5.865 -7.863 17.275 1.00 97.81 94 GLY A C 1
ATOM 686 O O . GLY A 1 94 ? -6.538 -7.970 18.297 1.00 97.81 94 GLY A O 1
ATOM 687 N N . HIS A 1 95 ? -5.312 -6.700 16.915 1.00 98.38 95 HIS A N 1
ATOM 688 C CA . HIS A 1 95 ? -5.412 -5.457 17.693 1.00 98.38 95 HIS A CA 1
ATOM 689 C C . HIS A 1 95 ? -6.386 -4.432 17.094 1.00 98.38 95 HIS A C 1
ATOM 691 O O . HIS A 1 95 ? -6.509 -3.319 17.607 1.00 98.38 95 HIS A O 1
ATOM 697 N N . LEU A 1 96 ? -7.108 -4.772 16.026 1.00 98.38 96 LEU A N 1
ATOM 698 C CA . LEU A 1 96 ? -8.141 -3.907 15.462 1.00 98.38 96 LEU A CA 1
ATOM 699 C C . LEU A 1 96 ? -9.526 -4.298 15.986 1.00 98.38 96 LEU A C 1
ATOM 701 O O . LEU A 1 96 ? -10.083 -5.317 15.596 1.00 98.38 96 LEU A O 1
ATOM 705 N N . SER A 1 97 ? -10.124 -3.443 16.814 1.00 97.88 97 SER A N 1
ATOM 706 C CA . SER A 1 97 ? -11.510 -3.617 17.265 1.00 97.88 97 SER A CA 1
ATOM 707 C C . SER A 1 97 ? -12.514 -3.205 16.189 1.00 97.88 97 SER A C 1
ATOM 709 O O . SER A 1 97 ? -13.532 -3.869 15.991 1.00 97.88 97 SER A O 1
ATOM 711 N N . LYS A 1 98 ? -12.260 -2.080 15.511 1.00 97.88 98 LYS A N 1
ATOM 712 C CA . LYS A 1 98 ? -13.134 -1.564 14.455 1.00 97.88 98 LYS A CA 1
ATOM 713 C C . LYS A 1 98 ? -12.386 -0.605 13.546 1.00 97.88 98 LYS A C 1
ATOM 715 O O . LYS A 1 98 ? -11.568 0.182 14.018 1.00 9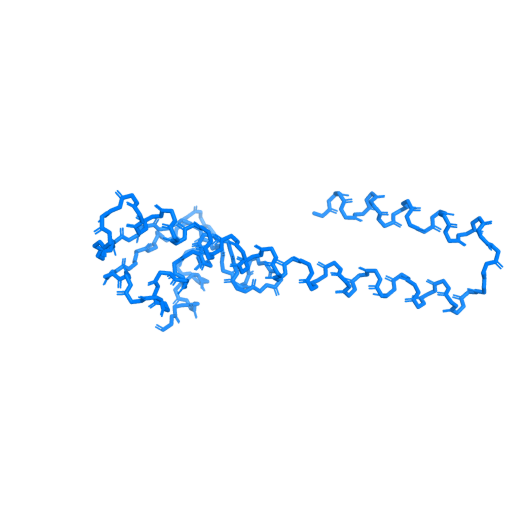7.88 98 LYS A O 1
ATOM 720 N N . ALA A 1 99 ? -12.731 -0.612 12.267 1.00 98.00 99 ALA A N 1
ATOM 721 C CA . ALA A 1 99 ? -12.305 0.419 11.339 1.00 98.00 99 ALA A CA 1
ATOM 722 C C . ALA A 1 99 ? -13.506 1.180 10.769 1.00 98.00 99 ALA A C 1
ATOM 724 O O . ALA A 1 99 ? -14.567 0.613 10.510 1.00 98.00 99 ALA A O 1
ATOM 725 N N . PHE A 1 100 ? -13.326 2.484 10.595 1.00 98.31 100 PHE A N 1
ATOM 726 C CA . PHE A 1 100 ? -14.279 3.396 9.984 1.00 98.31 100 PHE A CA 1
ATOM 727 C C . PHE A 1 100 ? -13.621 4.053 8.773 1.00 98.31 100 PHE A C 1
ATOM 729 O O . PHE A 1 100 ? -12.463 4.463 8.839 1.00 98.31 100 PHE A O 1
ATOM 736 N N . CYS A 1 101 ? -14.360 4.215 7.682 1.00 98.31 101 CYS A N 1
ATOM 737 C CA . CYS A 1 101 ? -13.932 5.014 6.538 1.00 98.31 101 CYS A CA 1
ATOM 738 C C . CYS A 1 101 ? -14.955 6.112 6.250 1.00 98.31 101 CYS A C 1
ATOM 740 O O . CYS A 1 101 ? -16.163 5.885 6.295 1.00 98.31 101 CYS A O 1
ATOM 742 N N . THR A 1 102 ? -14.478 7.312 5.931 1.00 98.62 102 THR A N 1
ATOM 743 C CA . THR A 1 102 ? -15.346 8.397 5.447 1.00 98.62 102 THR A CA 1
ATOM 744 C C . THR A 1 102 ? -15.755 8.162 3.993 1.00 98.62 102 THR A C 1
ATOM 746 O O . THR A 1 102 ? -14.963 7.606 3.240 1.00 98.62 102 THR A O 1
ATOM 749 N N . GLU A 1 103 ? -16.886 8.701 3.526 1.00 98.38 103 GLU A N 1
ATOM 750 C CA . GLU A 1 103 ? -17.274 8.581 2.107 1.00 98.38 103 GLU A CA 1
ATOM 751 C C . GLU A 1 103 ? -16.246 9.185 1.130 1.00 98.38 103 GLU A C 1
ATOM 753 O O . GLU A 1 103 ? -15.983 8.608 0.077 1.00 98.38 103 GLU A O 1
ATOM 758 N N . THR A 1 104 ? -15.577 10.277 1.525 1.00 98.19 104 THR A N 1
ATOM 759 C CA . THR A 1 104 ? -14.573 11.020 0.735 1.00 98.19 104 THR A CA 1
ATOM 760 C C . THR A 1 104 ? -15.158 11.742 -0.491 1.00 98.19 104 THR A C 1
ATOM 762 O O . THR A 1 104 ? -14.802 11.466 -1.638 1.00 98.19 104 THR A O 1
ATOM 765 N N . ARG A 1 105 ? -16.077 12.696 -0.270 1.00 97.69 105 ARG A N 1
ATOM 766 C CA . ARG A 1 105 ? -16.604 13.566 -1.342 1.00 97.69 105 ARG A CA 1
ATOM 767 C C . ARG A 1 105 ? -15.487 14.386 -2.019 1.00 97.69 105 ARG A C 1
ATOM 769 O O . ARG A 1 105 ? -14.505 14.725 -1.364 1.00 97.69 105 ARG A O 1
ATOM 776 N N . PRO A 1 106 ? -15.659 14.773 -3.302 1.00 97.88 106 PRO A N 1
ATOM 777 C CA . PRO A 1 106 ? -16.781 14.437 -4.189 1.00 97.88 106 PRO A CA 1
ATOM 778 C C . PRO A 1 106 ? -16.590 13.130 -4.978 1.00 97.88 106 PRO A C 1
ATOM 780 O O . PRO A 1 106 ? -17.519 12.689 -5.652 1.00 97.88 106 PRO A O 1
ATOM 783 N N . TYR A 1 107 ? -15.404 12.526 -4.917 1.00 98.31 107 TYR A N 1
ATOM 784 C CA . TYR A 1 107 ? -15.022 11.385 -5.758 1.00 98.31 107 TYR A CA 1
ATOM 785 C C . TYR A 1 107 ? -15.364 10.022 -5.146 1.00 98.31 107 TYR A C 1
ATOM 787 O O . TYR A 1 107 ? -15.346 9.000 -5.837 1.00 98.31 107 TYR A O 1
ATOM 795 N N . ASN A 1 108 ? -15.738 10.023 -3.868 1.00 97.81 108 ASN A N 1
ATOM 796 C CA . ASN A 1 108 ? -16.276 8.897 -3.121 1.00 97.81 108 ASN A CA 1
ATOM 797 C C . ASN A 1 108 ? -15.319 7.706 -3.023 1.00 97.81 108 ASN A C 1
ATOM 799 O O . ASN A 1 108 ? -15.775 6.568 -3.006 1.00 97.81 108 ASN A O 1
ATOM 803 N N . GLN A 1 109 ? -14.001 7.921 -2.984 1.00 98.50 109 GLN A N 1
ATOM 804 C CA . GLN A 1 109 ? -13.049 6.803 -2.931 1.00 98.50 109 GLN A CA 1
ATOM 805 C C . GLN A 1 109 ? -13.235 5.960 -1.671 1.00 98.50 109 GLN A C 1
ATOM 807 O O . GLN A 1 109 ? -13.115 4.744 -1.732 1.00 98.50 109 GLN A O 1
ATOM 812 N N . GLY A 1 110 ? -13.576 6.588 -0.545 1.00 98.25 110 GLY A N 1
ATOM 813 C CA . GLY A 1 110 ? -13.828 5.853 0.686 1.00 98.25 110 GLY A CA 1
ATOM 814 C C . GLY A 1 110 ? -15.066 4.962 0.591 1.00 98.25 110 GLY A C 1
ATOM 815 O O . GLY A 1 110 ? -14.991 3.790 0.928 1.00 98.25 110 GLY A O 1
ATOM 816 N N . ALA A 1 111 ? -16.173 5.485 0.055 1.00 97.69 111 ALA A N 1
ATOM 817 C CA . ALA A 1 111 ? -17.414 4.721 -0.110 1.00 97.69 111 ALA A CA 1
ATOM 818 C C . ALA A 1 111 ? -17.421 3.744 -1.301 1.00 97.69 111 ALA A C 1
ATOM 820 O O . ALA A 1 111 ? -18.309 2.903 -1.370 1.00 97.69 111 ALA A O 1
ATOM 821 N N . ARG A 1 112 ? -16.520 3.904 -2.280 1.00 97.62 112 ARG A N 1
ATOM 822 C CA . ARG A 1 112 ? -16.493 3.086 -3.508 1.00 97.62 112 ARG A CA 1
ATOM 823 C C . ARG A 1 112 ? -15.326 2.118 -3.593 1.00 97.62 112 ARG A C 1
ATOM 825 O O . ARG A 1 112 ? -15.411 1.185 -4.369 1.00 97.62 112 ARG A O 1
ATOM 832 N N . LEU A 1 113 ? -14.208 2.417 -2.938 1.00 98.25 113 LEU A N 1
ATOM 833 C CA . LEU A 1 113 ? -12.972 1.641 -3.065 1.00 98.25 113 LEU A CA 1
ATOM 834 C C . LEU A 1 113 ? -12.560 1.096 -1.701 1.00 98.25 113 LEU A C 1
ATOM 836 O O . LEU A 1 113 ? -12.402 -0.105 -1.554 1.00 98.25 113 LEU A O 1
ATOM 840 N N . THR A 1 114 ? -12.454 1.950 -0.678 1.00 98.00 114 THR A N 1
ATOM 841 C CA . THR A 1 114 ? -12.017 1.505 0.658 1.00 98.00 114 THR A CA 1
ATOM 842 C C . THR A 1 114 ? -12.977 0.489 1.265 1.00 98.00 114 THR A C 1
ATOM 844 O O . THR A 1 114 ? -12.529 -0.463 1.894 1.00 98.00 114 THR A O 1
ATOM 847 N N . THR A 1 115 ? -14.286 0.657 1.053 1.00 95.94 115 THR A N 1
ATOM 848 C CA . THR A 1 115 ? -15.298 -0.314 1.492 1.00 95.94 115 THR A CA 1
ATOM 849 C C . THR A 1 115 ? -15.178 -1.674 0.817 1.00 95.94 115 THR A C 1
ATOM 851 O O . THR A 1 115 ? -15.425 -2.684 1.467 1.00 95.94 115 THR A O 1
ATOM 854 N N . ASP A 1 116 ? -14.784 -1.703 -0.455 1.00 94.88 116 ASP A N 1
ATOM 855 C CA . ASP A 1 116 ? -14.637 -2.938 -1.234 1.00 94.88 116 ASP A CA 1
ATOM 856 C C . ASP A 1 116 ? -13.329 -3.674 -0.892 1.00 94.88 116 ASP A C 1
ATOM 858 O O . ASP A 1 116 ? -13.161 -4.845 -1.219 1.00 94.88 116 ASP A O 1
ATOM 862 N N . GLU A 1 117 ? -12.394 -2.990 -0.226 1.00 94.88 117 GLU A N 1
ATOM 863 C CA . GLU A 1 117 ? -11.098 -3.528 0.189 1.00 94.88 117 GLU A CA 1
ATOM 864 C C . GLU A 1 117 ? -11.077 -4.088 1.624 1.00 94.88 117 GLU A C 1
ATOM 866 O O . GLU A 1 117 ? -10.021 -4.576 2.056 1.00 94.88 117 GLU A O 1
ATOM 871 N N . TRP A 1 118 ? -12.194 -4.013 2.362 1.00 87.44 118 TRP A N 1
ATOM 872 C CA . TRP A 1 118 ? -12.306 -4.605 3.698 1.00 87.44 118 TRP A CA 1
ATOM 873 C C . TRP A 1 118 ? -12.105 -6.128 3.660 1.00 87.44 118 TRP A C 1
ATOM 875 O O . TRP A 1 118 ? -12.412 -6.793 2.672 1.00 87.44 118 TRP A O 1
ATOM 885 N N . PHE A 1 119 ? -11.523 -6.644 4.741 1.00 75.62 119 PHE A N 1
ATOM 886 C CA . PHE A 1 119 ? -11.218 -8.057 4.976 1.00 75.62 119 PHE A CA 1
ATOM 887 C C . PHE A 1 119 ? -12.404 -8.797 5.603 1.00 75.62 119 PHE A C 1
ATOM 889 O O . PHE A 1 119 ? -13.163 -8.158 6.370 1.00 75.62 119 PHE A O 1
#

Organism: Penaeus vannamei (NCBI:txid6689)

=== Feature glossary ===
The record interleaves many kinds of information about one protein. Here is each kind framed as the question it answers.

Q: What known structures does this most resemble?
A: Structural nearest neighbors (via Foldseek easy-search vs the PDB). Reported per hit: target PDB id, E-value, and alignment TM-score. A TM-score above ~0.5 is the conventional threshold for 'same fold'.

Q: Where is each backbone atom in 3D?
A: The mmCIF table is the protein's shape written out atom by atom. For each backbone N, Cα, C, and carbonyl O, it records an (x, y, z) coordinate triple in Å plus the residue type, chain letter, and residue number.

Q: What are the backbone torsion angles?
A: The φ/ψ torsion pair specifies the backbone conformation at each residue. φ rotates about the N–Cα bond, ψ about the Cα–C bond. Steric clashes forbid most of the (φ, ψ) plane — the allowed regions (α-helix basin, β-sheet basin, left-handed helix) are the Ramachandran-allowed regions.

Q: Which residues are buried vs exposed?
A: Solvent-accessible surface area (SASA) is the area in Å² traced out by the centre of a 1.4 Å probe sphere (a water molecule) rolled over the protein's van der Waals surface (Shrake–Rupley / Lee–Richards construction). Buried residues have near-zero SASA; fully exposed residues can exceed 200 Å². The total SASA scales roughly with the number of surface residues.

Q: How confident is the AlphaFold model at each residue?
A: pLDDT is the predicted lDDT-Cα score: AlphaFold's confidence that the local environment of each residue (all inter-atomic distances within 15 Å) is correctly placed. It is a per-residue number between 0 and 100, with higher meaning more reliable.

Q: What does the local fold look like, residue by residue?
A: 3Di is Foldseek's structural alphabet. Each residue is assigned one of twenty discrete states based on how its Cα sits relative to its spatial (not sequential) neighbors. Aligning 3Di strings finds structural homologs roughly as well as full 3D superposition, but orders of magnitude faster.

Q: How big and how compact is the whole molecule?
A: Radius of gyration (Rg) is the root-mean-square distance of Cα atoms from their centroid — a single number for overall size and compactness. A globular domain of N residues has Rg ≈ 2.2·N^0.38 Å; an extended or disordered chain has a much larger Rg. The Cα contact count is the number of residue pairs whose Cα atoms are within 8 Å and are more than four positions apart in sequence — a standard proxy for tertiary packing density. The bounding box is the smallest axis-aligned box enclosing all Cα atoms.

Q: Which residues are in helices, strands, or loops?
A: DSSP 8-state secondary structure assigns each residue one of H (α-helix), G (3₁₀-helix), I (π-helix), E (extended β-strand), B (isolated β-bridge), T (hydrogen-bonded turn), S (bend), or '-' (coil). The assignment is computed from backbone hydrogen-bond geometry via the Kabsch–Sander algorithm.

Q: How mobile is each atom in the crystal?
A: Crystallographic B-factors measure how much each atom's electron density is smeared out, in Å². They rise in mobile loops and surface residues and fall in the buried interior. In AlphaFold models this column is repurposed to hold pLDDT instead.

Q: What if only a Cα trace is available?
A: P-SEA three-state annotation labels each residue as helix, strand, or coil based purely on the geometry of the Cα trace. It serves as a fallback when the full backbone (and thus DSSP) is unavailable.

Q: What family and function is it annotated with?
A: Database cross-references. InterPro integrates a dozen domain/family signature databases into unified entries with residue-range hits. GO terms attach function/process/location labels with evidence codes. CATH codes position the fold in a four-level structural taxonomy. Organism is the NCBI-taxonomy species name.

Q: Are the domains correctly placed relative to each other?
A: Predicted Aligned Error (PAE) is an AlphaFold confidence matrix: entry (i, j) is the expected error in the position of residue j, in ångströms, when the prediction is superimposed on the true structure at residue i. Low PAE within a block of residues means that block is internally rigid and well-predicted; high PAE between two blocks means their relative placement is uncertain even if each block individually is confident.

Q: What do the diagnostic plots show?
A: Three diagnostic plots accompany the record. The Cα contact map visualizes the tertiary structure as a 2D adjacency matrix (8 Å cutoff, sequence-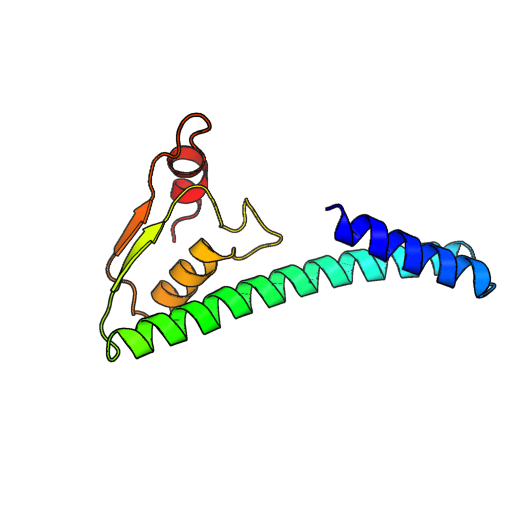local contacts suppressed). The Ramachandran plot shows the distribution of backbone (φ, ψ) torsions, with points in the α and β basins reflecting secondary structure content. The PAE plot shows AlphaFold's inter-residue confidence as a color matrix.

Q: What is the amino-acid chain?
A: Primary structure: the covalent order of the twenty standard amino acids along the backbone. Two proteins with the same sequence will (almost always) fold to the same structure; two with 30% identity often share a fold but not the details.

Q: What do the rendered images show?
A: The six renders are orthographic views along the three Cartesian axes in both directions. Representation (cartoon, sticks, or surface) and color scheme (sequence-rainbow or by-chain) vary across proteins so the training set covers all the common visualization conventions.